Protein AF-A0A7G1H1E1-F1 (afdb_monomer_lite)

Foldseek 3Di:
DDDPPDPVVVVVVVVVVVVVVVVVVPPPPPDPPPPPPPVVPPPPPPPPDPPPDADAWDKDWDADPVGDIDIDIDHPDPVRSVVVVVVVCVVVVVD

pLDDT: mean 76.22, std 14.88, range [39.0, 94.06]

Radius of gyration: 44.75 Å; chains: 1; bounding box: 118×49×69 Å

Organism: NCBI:txid2715679

Secondary structure (DSSP, 8-state):
-------HHHHHHHHHHHHHHHHHHT-------------------TT----PPPPPPEEEEEE-TTS-EEEEEE-S-HHHHHHHHHHHHHHHT--

Structure (mmCIF, N/CA/C/O backbone):
data_AF-A0A7G1H1E1-F1
#
_entry.id   AF-A0A7G1H1E1-F1
#
loop_
_atom_site.group_PDB
_atom_site.id
_atom_site.type_symbol
_atom_site.label_atom_id
_atom_site.label_alt_id
_atom_site.label_comp_id
_atom_site.label_asym_id
_atom_site.label_entity_id
_atom_site.label_seq_id
_atom_site.pdbx_PDB_ins_code
_atom_site.Cartn_x
_atom_site.Cartn_y
_atom_site.Cartn_z
_atom_site.occupancy
_atom_site.B_iso_or_equiv
_atom_site.auth_seq_id
_atom_site.auth_comp_id
_atom_site.auth_asym_id
_atom_site.auth_atom_id
_atom_site.pdbx_PDB_model_num
ATOM 1 N N . MET A 1 1 ? 98.306 31.894 -49.959 1.00 39.00 1 MET A N 1
ATOM 2 C CA . MET A 1 1 ? 97.488 33.069 -49.582 1.00 39.00 1 MET A CA 1
ATOM 3 C C . MET A 1 1 ? 96.028 32.724 -49.797 1.00 39.00 1 MET A C 1
ATOM 5 O O . MET A 1 1 ? 95.602 32.587 -50.936 1.00 39.00 1 MET A O 1
ATOM 9 N N . ALA A 1 2 ? 95.300 32.491 -48.709 1.00 50.22 2 ALA A N 1
ATOM 10 C CA . ALA A 1 2 ? 93.882 32.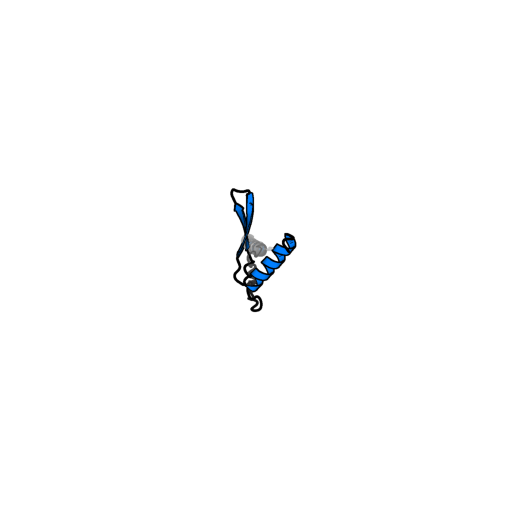167 -48.742 1.00 50.22 2 ALA A CA 1
ATOM 11 C C . ALA A 1 2 ? 93.057 33.450 -48.913 1.00 50.22 2 ALA A C 1
ATOM 13 O O . ALA A 1 2 ? 93.215 34.396 -48.144 1.00 50.22 2 ALA A O 1
ATOM 14 N N . LYS A 1 3 ? 92.163 33.469 -49.901 1.00 48.75 3 LYS A N 1
ATOM 15 C CA . LYS A 1 3 ? 91.048 34.418 -49.969 1.00 48.75 3 LYS A CA 1
ATOM 16 C C . LYS A 1 3 ? 89.766 33.604 -50.094 1.00 48.75 3 LYS A C 1
ATOM 18 O O . LYS A 1 3 ? 89.326 33.289 -51.194 1.00 48.75 3 LYS A O 1
ATOM 23 N N . LEU A 1 4 ? 89.192 33.232 -48.953 1.00 54.34 4 LEU A N 1
ATOM 24 C CA . LEU A 1 4 ? 87.808 32.773 -48.902 1.00 54.34 4 LEU A CA 1
ATOM 25 C C . LEU A 1 4 ? 86.930 34.022 -48.949 1.00 54.34 4 LEU A C 1
ATOM 27 O O . LEU A 1 4 ? 86.842 34.782 -47.990 1.00 54.34 4 LEU A O 1
ATOM 31 N N . ASN A 1 5 ? 86.371 34.269 -50.130 1.00 56.53 5 ASN A N 1
ATOM 32 C CA . ASN A 1 5 ? 85.417 35.333 -50.386 1.00 56.53 5 ASN A CA 1
ATOM 33 C C . ASN A 1 5 ? 84.091 34.974 -49.701 1.00 56.53 5 ASN A C 1
ATOM 35 O O . ASN A 1 5 ? 83.381 34.064 -50.131 1.00 56.53 5 ASN A O 1
ATOM 39 N N . ILE A 1 6 ? 83.794 35.647 -48.592 1.00 60.00 6 ILE A N 1
ATOM 40 C CA . ILE A 1 6 ? 82.594 35.398 -47.800 1.00 60.00 6 ILE A CA 1
ATOM 41 C C . ILE A 1 6 ? 81.427 36.110 -48.490 1.00 60.00 6 ILE A C 1
ATOM 43 O O . ILE A 1 6 ? 81.245 37.321 -48.375 1.00 60.00 6 ILE A O 1
ATOM 47 N N . ASN A 1 7 ? 80.617 35.339 -49.219 1.00 60.41 7 ASN A N 1
ATOM 48 C CA . ASN A 1 7 ? 79.345 35.793 -49.780 1.00 60.41 7 ASN A CA 1
ATOM 49 C C . ASN A 1 7 ? 78.327 36.014 -48.643 1.00 60.41 7 ASN A C 1
ATOM 51 O O . ASN A 1 7 ? 77.482 35.162 -48.355 1.00 60.41 7 ASN A O 1
ATOM 55 N N . ASN A 1 8 ? 78.415 37.161 -47.970 1.00 60.62 8 ASN A N 1
ATOM 56 C CA . ASN A 1 8 ? 77.594 37.510 -46.804 1.00 60.62 8 ASN A CA 1
ATOM 57 C C . ASN A 1 8 ? 76.082 37.466 -47.100 1.00 60.62 8 ASN A C 1
ATOM 59 O O . ASN A 1 8 ? 75.300 37.067 -46.243 1.00 60.62 8 ASN A O 1
ATOM 63 N N . GLY A 1 9 ? 75.659 37.789 -48.328 1.00 61.44 9 GLY A N 1
ATOM 64 C CA . GLY A 1 9 ? 74.242 37.769 -48.715 1.00 61.44 9 GLY A CA 1
ATOM 65 C C . GLY A 1 9 ? 73.650 36.366 -48.909 1.00 61.44 9 GLY A C 1
ATOM 66 O O . GLY A 1 9 ? 72.478 36.150 -48.606 1.00 61.44 9 GLY A O 1
ATOM 67 N N . PHE A 1 10 ? 74.445 35.400 -49.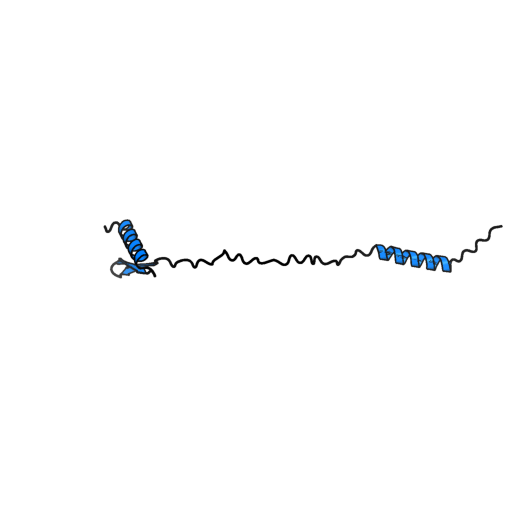385 1.00 64.50 10 PHE A N 1
ATOM 68 C CA . PHE A 1 10 ? 73.991 34.014 -49.571 1.00 64.50 10 PHE A CA 1
ATOM 69 C C . PHE A 1 10 ? 73.914 33.279 -48.230 1.00 64.50 10 PHE A C 1
ATOM 71 O O . PHE A 1 10 ? 72.913 32.631 -47.937 1.00 64.50 10 PHE A O 1
ATOM 78 N N . ASN A 1 11 ? 74.923 33.474 -47.376 1.00 67.31 11 ASN A N 1
ATOM 79 C CA . ASN A 1 11 ? 74.936 32.928 -46.021 1.00 67.31 11 ASN A CA 1
ATOM 80 C C . ASN A 1 11 ? 73.819 33.528 -45.151 1.00 67.31 11 ASN A C 1
ATOM 82 O O . ASN A 1 11 ? 73.190 32.798 -44.396 1.00 67.31 11 ASN A O 1
ATOM 86 N N . PHE A 1 12 ? 73.493 34.817 -45.309 1.00 72.81 12 PHE A N 1
ATOM 87 C CA . PHE A 1 12 ? 72.376 35.440 -44.589 1.00 72.81 12 PHE A CA 1
ATOM 88 C C . PHE A 1 12 ? 71.018 34.835 -44.973 1.00 72.81 12 PHE A C 1
ATOM 90 O O . PHE A 1 12 ? 70.224 34.496 -44.097 1.00 72.81 12 PHE A O 1
ATOM 97 N N . LYS A 1 13 ? 70.767 34.628 -46.274 1.00 77.62 13 LYS A N 1
ATOM 98 C CA . LYS A 1 13 ? 69.544 33.962 -46.755 1.00 77.62 13 LYS A CA 1
ATOM 99 C C . LYS A 1 13 ? 69.464 32.505 -46.297 1.00 77.62 13 LYS A C 1
ATOM 101 O O . LYS A 1 13 ? 68.386 32.045 -45.929 1.00 77.62 13 LYS A O 1
ATOM 106 N N . LEU A 1 14 ? 70.595 31.799 -46.280 1.00 81.19 14 LEU A N 1
ATOM 107 C CA . LEU A 1 14 ? 70.673 30.417 -45.811 1.00 81.19 14 LEU A CA 1
ATOM 108 C C . LEU A 1 14 ? 70.403 30.315 -44.301 1.00 81.19 14 LEU A C 1
ATOM 110 O O . LEU A 1 14 ? 69.588 29.497 -43.885 1.00 81.19 14 LEU A O 1
ATOM 114 N N . CYS A 1 15 ? 71.000 31.191 -43.488 1.00 81.31 15 CYS A N 1
ATOM 115 C CA . CYS A 1 15 ? 70.721 31.271 -42.053 1.00 81.31 15 CYS A CA 1
ATOM 116 C C . CYS A 1 15 ? 69.252 31.618 -41.771 1.00 81.31 15 CYS A C 1
ATOM 118 O O . CYS A 1 15 ? 68.647 31.037 -40.873 1.00 81.31 15 CYS A O 1
ATOM 120 N N . PHE A 1 16 ? 68.658 32.518 -42.560 1.00 81.44 16 PHE A N 1
ATOM 121 C CA . PHE A 1 16 ? 67.248 32.887 -42.428 1.00 81.44 16 PHE A CA 1
ATOM 122 C C . PHE A 1 16 ? 66.305 31.709 -42.732 1.00 81.44 16 PHE A C 1
ATOM 124 O O . PHE A 1 16 ? 65.337 31.486 -42.005 1.00 81.44 16 PHE A O 1
ATOM 131 N N . LEU A 1 17 ? 66.618 30.905 -43.755 1.00 82.38 17 LEU A N 1
ATOM 132 C CA . LEU A 1 17 ? 65.866 29.687 -44.080 1.00 82.38 17 LEU A CA 1
ATOM 133 C C . LEU A 1 17 ? 65.977 28.617 -42.984 1.00 82.38 17 LEU A C 1
ATOM 135 O O . LEU A 1 17 ? 64.977 27.989 -42.642 1.00 82.38 17 LEU A O 1
ATOM 139 N N . ILE A 1 18 ? 67.164 28.438 -42.397 1.00 83.88 18 ILE A N 1
ATOM 140 C CA . ILE A 1 18 ? 67.377 27.487 -41.293 1.00 83.88 18 ILE A CA 1
ATOM 141 C C . ILE A 1 18 ? 66.582 27.911 -40.047 1.00 83.88 18 ILE A C 1
ATOM 143 O O . ILE A 1 18 ? 65.980 27.069 -39.382 1.00 83.88 18 ILE A O 1
ATOM 147 N N . LEU A 1 19 ? 66.522 29.215 -39.759 1.00 81.69 19 LEU A N 1
ATOM 148 C CA . LEU A 1 19 ? 65.789 29.753 -38.611 1.00 81.69 19 LEU A CA 1
ATOM 149 C C . LEU A 1 19 ? 64.266 29.587 -38.760 1.00 81.69 19 LEU A C 1
ATOM 151 O O . LEU A 1 19 ? 63.595 29.222 -37.795 1.00 81.69 19 LEU A O 1
ATOM 155 N N . LEU A 1 20 ? 63.729 29.765 -39.973 1.00 79.00 20 LEU A N 1
ATOM 156 C CA . LEU A 1 20 ? 62.322 29.478 -40.284 1.00 79.00 20 LEU A CA 1
ATOM 157 C C . LEU A 1 20 ? 61.973 27.994 -40.098 1.00 79.00 20 LEU A C 1
ATOM 159 O O . LEU A 1 20 ? 60.927 27.671 -39.537 1.00 79.00 20 LEU A O 1
ATOM 163 N N . PHE A 1 21 ? 62.858 27.089 -40.524 1.00 78.81 21 PHE A N 1
ATOM 164 C CA . PHE A 1 21 ? 62.643 25.650 -40.367 1.00 78.81 21 PHE A CA 1
ATOM 165 C C . PHE A 1 21 ? 62.687 25.219 -38.894 1.00 78.81 21 PHE A C 1
ATOM 167 O O . PHE A 1 21 ? 61.845 24.438 -38.454 1.00 78.81 21 PHE A O 1
ATOM 174 N N . ALA A 1 22 ? 63.606 25.785 -38.104 1.00 77.06 22 ALA A N 1
ATOM 175 C CA . ALA A 1 22 ? 63.697 25.521 -36.668 1.00 77.06 22 ALA A CA 1
ATOM 176 C C . ALA A 1 22 ? 62.431 25.957 -35.904 1.00 77.06 22 ALA A C 1
ATOM 178 O O . ALA A 1 22 ? 61.976 25.240 -35.014 1.00 77.06 22 ALA A O 1
ATOM 179 N N . PHE A 1 23 ? 61.816 27.082 -36.289 1.00 68.75 23 PHE A N 1
ATOM 180 C CA . PHE A 1 23 ? 60.552 27.542 -35.701 1.00 68.75 23 PHE A CA 1
ATOM 181 C C . PHE A 1 23 ? 59.360 26.637 -36.046 1.00 68.75 23 PHE A C 1
ATOM 183 O O . PHE A 1 23 ? 58.464 26.467 -35.222 1.00 68.75 23 PHE A O 1
ATOM 190 N N . SER A 1 24 ? 59.365 26.002 -37.224 1.00 67.06 24 SER A N 1
ATOM 191 C CA . SER A 1 24 ? 58.305 25.070 -37.632 1.00 67.06 24 SER A CA 1
ATOM 192 C C . SER A 1 24 ? 58.264 23.791 -36.788 1.00 67.06 24 SER A C 1
ATOM 194 O O . SER A 1 24 ? 57.209 23.168 -36.693 1.00 67.06 24 SER A O 1
ATOM 196 N N . ILE A 1 25 ? 59.384 23.392 -36.175 1.00 67.12 25 ILE A N 1
ATOM 197 C CA . ILE A 1 25 ? 59.473 22.191 -35.326 1.00 67.12 25 ILE A CA 1
ATOM 198 C C . ILE A 1 25 ? 58.864 22.450 -33.934 1.00 67.12 25 ILE A C 1
ATOM 200 O O . ILE A 1 25 ? 58.470 21.510 -33.248 1.00 67.12 25 ILE A O 1
ATOM 204 N N . PHE A 1 26 ? 58.739 23.718 -33.527 1.00 60.03 26 PHE A N 1
ATOM 205 C CA . PHE A 1 26 ? 58.225 24.107 -32.211 1.00 60.03 26 PHE A CA 1
ATOM 206 C C . PHE A 1 26 ? 56.721 24.413 -32.196 1.00 60.03 26 PHE A C 1
ATOM 208 O O . PHE A 1 26 ? 56.200 24.834 -31.166 1.00 60.03 26 PHE A O 1
ATOM 215 N N . ILE A 1 27 ? 56.004 24.210 -33.308 1.00 68.19 27 ILE A N 1
ATOM 216 C CA . ILE A 1 27 ? 54.541 24.313 -33.320 1.00 68.19 27 ILE A CA 1
ATOM 217 C C . ILE A 1 27 ? 54.001 23.060 -32.625 1.00 68.19 27 ILE A C 1
ATOM 219 O O . ILE A 1 27 ? 54.132 21.960 -33.170 1.00 68.19 27 ILE A O 1
ATOM 223 N N . PRO A 1 28 ? 53.405 23.168 -31.427 1.00 64.38 28 PRO A N 1
ATOM 224 C CA . PRO A 1 28 ? 52.869 21.994 -30.780 1.00 64.38 28 PRO A CA 1
ATOM 225 C C . PRO A 1 28 ? 51.592 21.616 -31.532 1.00 64.38 28 PRO A C 1
ATOM 227 O O . PRO A 1 28 ? 50.659 22.417 -31.606 1.00 64.38 28 PRO A O 1
ATOM 230 N N . TYR A 1 29 ? 51.560 20.415 -32.112 1.00 64.31 29 TYR A N 1
ATOM 231 C CA . TYR A 1 29 ? 50.392 19.841 -32.786 1.00 64.31 29 TYR A CA 1
ATOM 232 C C . TYR A 1 29 ? 49.237 19.631 -31.787 1.00 64.31 29 TYR A C 1
ATOM 234 O O . TYR A 1 29 ? 48.927 18.512 -31.389 1.00 64.31 29 TYR A O 1
ATOM 242 N N . HIS A 1 30 ? 48.591 20.708 -31.346 1.00 61.59 30 HIS A N 1
ATOM 243 C CA . HIS A 1 30 ? 47.342 20.652 -30.599 1.00 61.59 30 HIS A CA 1
ATOM 244 C C . HIS A 1 30 ? 46.194 20.671 -31.599 1.00 61.59 30 HIS A C 1
ATOM 246 O O . HIS A 1 30 ? 45.705 21.738 -31.948 1.00 61.59 30 HIS A O 1
ATOM 252 N N . ALA A 1 31 ? 45.807 19.491 -32.077 1.00 63.06 31 ALA A N 1
ATOM 253 C CA . ALA A 1 31 ? 44.430 19.154 -32.450 1.00 63.06 31 ALA A CA 1
ATOM 254 C C . ALA A 1 31 ? 44.402 17.751 -33.070 1.00 63.06 31 ALA A C 1
ATOM 256 O O . ALA A 1 31 ? 44.095 17.576 -34.244 1.00 63.06 31 ALA A O 1
ATOM 257 N N . ILE A 1 32 ? 44.707 16.728 -32.275 1.00 57.47 32 ILE A N 1
ATOM 258 C CA . ILE A 1 32 ? 44.076 15.429 -32.505 1.00 57.47 32 ILE A CA 1
ATOM 259 C C . ILE A 1 32 ? 43.013 15.345 -31.427 1.00 57.47 32 ILE A C 1
ATOM 261 O O . ILE A 1 32 ? 43.304 15.069 -30.263 1.00 57.47 32 ILE A O 1
ATOM 265 N N . GLY A 1 33 ? 41.800 15.735 -31.822 1.00 55.69 33 GLY A N 1
ATOM 266 C CA . GLY A 1 33 ? 40.611 15.600 -31.002 1.00 55.69 33 GLY A CA 1
ATOM 267 C C . GLY A 1 33 ? 40.555 14.188 -30.443 1.00 55.69 33 GLY A C 1
ATOM 268 O O . GLY A 1 33 ? 40.865 13.212 -31.129 1.00 55.69 33 GLY A O 1
ATOM 269 N N . ALA A 1 34 ? 40.196 14.091 -29.170 1.00 55.34 34 ALA A N 1
ATOM 270 C CA . ALA A 1 34 ? 39.887 12.834 -28.524 1.00 55.34 34 ALA A CA 1
ATOM 271 C C . ALA A 1 34 ? 38.571 12.266 -29.087 1.00 55.34 34 ALA A C 1
ATOM 273 O O . ALA A 1 34 ? 37.634 12.017 -28.344 1.00 55.34 34 ALA A O 1
ATOM 274 N N . ASP A 1 35 ? 38.514 11.995 -30.390 1.00 56.50 35 ASP A N 1
ATOM 275 C CA . ASP A 1 35 ? 37.466 11.188 -31.006 1.00 56.50 35 ASP A CA 1
ATOM 276 C C . ASP A 1 35 ? 37.850 9.712 -30.879 1.00 56.50 35 ASP A C 1
ATOM 278 O O . ASP A 1 35 ? 37.814 8.924 -31.821 1.00 56.50 35 ASP A O 1
ATOM 282 N N . LYS A 1 36 ? 38.190 9.295 -29.655 1.00 53.62 36 LYS A N 1
ATOM 283 C CA . LYS A 1 36 ? 37.771 7.963 -29.246 1.00 53.62 36 LYS A CA 1
ATOM 284 C C . L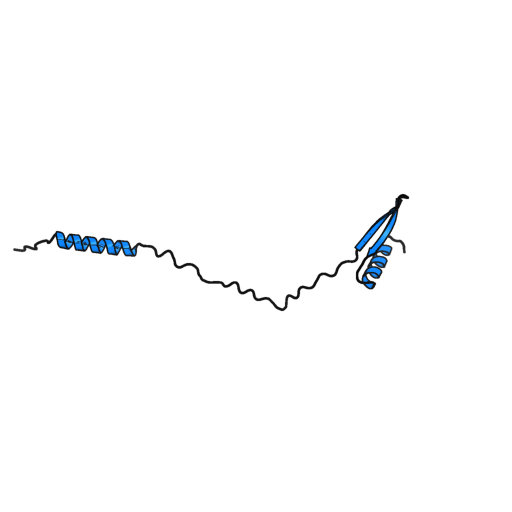YS A 1 36 ? 36.305 8.132 -28.929 1.00 53.62 36 LYS A C 1
ATOM 286 O O . LYS A 1 36 ? 35.936 8.430 -27.797 1.00 53.62 36 LYS A O 1
ATOM 291 N N . SER A 1 37 ? 35.488 7.970 -29.961 1.00 58.31 37 SER A N 1
ATOM 292 C CA . SER A 1 37 ? 34.092 7.612 -29.821 1.00 58.31 37 SER A CA 1
ATOM 293 C C . SER A 1 37 ? 34.026 6.347 -28.960 1.00 58.31 37 SER A C 1
ATOM 295 O O . SER A 1 37 ? 33.883 5.225 -29.438 1.00 58.31 37 SER A O 1
ATOM 297 N N . GLN A 1 38 ? 34.084 6.519 -27.638 1.00 57.38 38 GLN A N 1
ATOM 298 C CA . GLN A 1 38 ? 33.312 5.688 -26.736 1.00 57.38 38 GLN A CA 1
ATOM 299 C C . GLN A 1 38 ? 31.863 5.999 -27.080 1.00 57.38 38 GLN A C 1
ATOM 301 O O . GLN A 1 38 ? 31.180 6.781 -26.426 1.00 57.38 38 GLN A O 1
ATOM 306 N N . GLN A 1 39 ? 31.433 5.428 -28.203 1.00 57.53 39 GLN A N 1
ATOM 307 C CA . GLN A 1 39 ? 30.052 5.276 -28.563 1.00 57.53 39 GLN A CA 1
ATOM 308 C C . GLN A 1 39 ? 29.455 4.560 -27.366 1.00 57.53 39 GLN A C 1
ATOM 310 O O . GLN A 1 39 ? 29.747 3.389 -27.130 1.00 57.53 39 GLN A O 1
ATOM 315 N N . PHE A 1 40 ? 28.744 5.320 -26.539 1.00 58.44 40 PHE A N 1
ATOM 316 C CA . PHE A 1 40 ? 28.013 4.812 -25.399 1.00 58.44 40 PHE A CA 1
ATOM 317 C C . PHE A 1 40 ? 27.065 3.743 -25.943 1.00 58.44 40 PHE A C 1
ATOM 319 O O . PHE A 1 40 ? 26.019 4.048 -26.516 1.00 58.44 40 PHE A O 1
ATOM 326 N N . GLN A 1 41 ? 27.499 2.485 -25.885 1.00 64.19 41 GLN A N 1
ATOM 327 C CA . GLN A 1 41 ? 26.703 1.363 -26.336 1.00 64.19 41 GLN A CA 1
ATOM 328 C C . GLN A 1 41 ? 25.663 1.138 -25.255 1.00 64.19 41 GLN A C 1
ATOM 330 O O . GLN A 1 41 ? 25.928 0.526 -24.224 1.00 64.19 41 GLN A O 1
ATOM 335 N N . PHE A 1 42 ? 24.478 1.697 -25.477 1.00 64.44 42 PHE A N 1
ATOM 336 C CA . PHE A 1 42 ? 23.307 1.379 -24.684 1.00 64.44 42 PHE A CA 1
ATOM 337 C C . PHE A 1 42 ? 22.901 -0.060 -25.015 1.00 64.44 42 PHE A C 1
ATOM 339 O O . PHE A 1 42 ? 22.065 -0.307 -25.887 1.00 64.44 42 PHE A O 1
ATOM 346 N N . SER A 1 43 ? 23.529 -1.033 -24.354 1.00 68.12 43 SER A N 1
ATOM 347 C CA . SER A 1 43 ? 23.034 -2.402 -24.320 1.00 68.12 43 SER A CA 1
ATOM 348 C C . SER A 1 43 ? 21.722 -2.376 -23.548 1.00 68.12 43 SER A C 1
ATOM 350 O O . SER A 1 43 ? 21.701 -2.391 -22.319 1.00 68.12 43 SER A O 1
ATOM 352 N N . LYS A 1 44 ? 20.611 -2.255 -24.286 1.00 62.50 44 LYS A N 1
ATOM 353 C CA . LYS A 1 44 ? 19.262 -2.423 -23.752 1.00 62.50 44 LYS A CA 1
ATOM 354 C C . LYS A 1 44 ? 19.158 -3.864 -23.281 1.00 62.50 44 LYS A C 1
ATOM 356 O O . LYS A 1 44 ? 18.875 -4.765 -24.068 1.00 62.50 44 LYS A O 1
ATOM 361 N N . ASP A 1 45 ? 19.457 -4.057 -22.009 1.00 64.00 45 ASP A N 1
ATOM 362 C CA . ASP A 1 45 ? 19.378 -5.339 -21.346 1.00 64.00 45 ASP A CA 1
ATOM 363 C C . ASP A 1 45 ? 17.920 -5.807 -21.441 1.0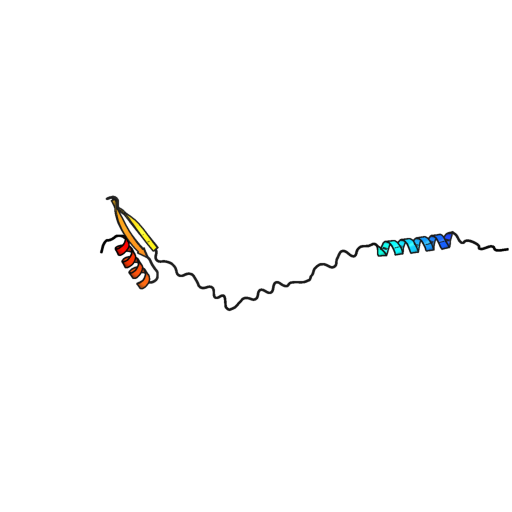0 64.00 45 ASP A C 1
ATOM 365 O O . ASP A 1 45 ? 17.023 -5.264 -20.793 1.00 64.00 45 ASP A O 1
ATOM 369 N N . SER A 1 46 ? 17.644 -6.750 -22.345 1.00 59.56 46 SER A N 1
ATOM 370 C CA 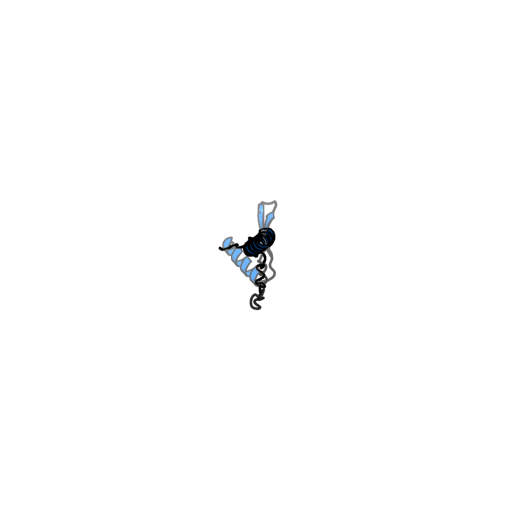. SER A 1 46 ? 16.285 -7.244 -22.620 1.00 59.56 46 SER A CA 1
ATOM 371 C C . SER A 1 46 ? 15.668 -7.952 -21.407 1.00 59.56 46 SER A C 1
ATOM 373 O O . SER A 1 46 ? 14.469 -8.233 -21.389 1.00 59.56 46 SER A O 1
ATOM 375 N N . GLN A 1 47 ? 16.484 -8.188 -20.378 1.00 60.94 47 GLN A N 1
ATOM 376 C CA . GLN A 1 47 ? 16.105 -8.758 -19.095 1.00 60.94 47 GLN A CA 1
ATOM 377 C C . GLN A 1 47 ? 15.503 -7.733 -18.123 1.00 60.94 47 GLN A C 1
ATOM 379 O O . GLN A 1 47 ? 14.790 -8.132 -17.203 1.00 60.94 47 GLN A O 1
ATOM 384 N N . ILE A 1 48 ? 15.710 -6.423 -18.324 1.00 64.94 48 ILE A N 1
ATOM 385 C CA . ILE A 1 48 ? 15.079 -5.390 -17.489 1.00 64.94 48 ILE A CA 1
ATOM 386 C C . ILE A 1 48 ? 13.655 -5.159 -18.004 1.00 64.94 48 ILE A C 1
ATOM 388 O O . ILE A 1 48 ? 13.341 -4.190 -18.700 1.00 64.94 48 ILE A O 1
ATOM 392 N N . GLN A 1 49 ? 12.767 -6.094 -17.676 1.00 68.69 49 GLN A N 1
ATOM 393 C CA . GLN A 1 49 ? 11.334 -5.887 -17.823 1.00 68.69 49 GLN A CA 1
ATOM 394 C C . GLN A 1 49 ? 10.902 -4.849 -16.784 1.00 68.69 49 GLN A C 1
ATOM 396 O O . GLN A 1 49 ? 11.076 -5.053 -15.583 1.00 68.69 49 GLN A O 1
ATOM 401 N N . GLN A 1 50 ? 10.338 -3.722 -17.230 1.00 68.06 50 GLN A N 1
ATOM 402 C CA . GLN A 1 50 ? 9.667 -2.782 -16.332 1.00 68.06 50 GLN A CA 1
ATOM 403 C C . GLN A 1 50 ? 8.477 -3.489 -15.677 1.00 68.06 50 GLN A C 1
ATOM 405 O O . GLN A 1 50 ? 7.382 -3.554 -16.239 1.00 68.06 50 GLN A O 1
ATOM 410 N N . ILE A 1 51 ? 8.685 -4.014 -14.471 1.00 68.44 51 ILE A N 1
ATOM 411 C CA . ILE A 1 51 ? 7.601 -4.530 -13.646 1.00 68.44 51 ILE A CA 1
ATOM 412 C C . ILE A 1 51 ? 6.801 -3.311 -13.191 1.00 68.44 51 ILE A C 1
ATOM 414 O O . ILE A 1 51 ? 7.291 -2.487 -12.417 1.00 68.44 51 ILE A O 1
ATOM 418 N N . LYS A 1 52 ? 5.579 -3.146 -13.709 1.00 72.50 52 LYS A N 1
ATOM 419 C CA . LYS A 1 52 ? 4.703 -2.071 -13.236 1.00 72.50 52 LYS A CA 1
ATOM 420 C C . LYS A 1 52 ? 4.391 -2.329 -11.759 1.00 72.50 52 LYS A C 1
ATOM 422 O O . LYS A 1 52 ? 3.894 -3.412 -11.444 1.00 72.50 52 LYS A O 1
ATOM 427 N N . PRO A 1 53 ? 4.659 -1.370 -10.857 1.00 73.62 53 PRO A N 1
ATOM 428 C CA . PRO A 1 53 ? 4.353 -1.556 -9.451 1.00 73.62 53 PRO A CA 1
ATOM 429 C C . PRO A 1 53 ? 2.848 -1.759 -9.287 1.00 73.62 53 PRO A C 1
ATOM 431 O O . PRO A 1 53 ? 2.036 -1.029 -9.866 1.00 73.62 53 PRO A O 1
ATOM 434 N N . LYS A 1 54 ? 2.476 -2.771 -8.502 1.00 77.00 54 LYS A N 1
ATOM 435 C CA . LYS A 1 54 ? 1.078 -3.036 -8.173 1.00 77.00 54 LYS A CA 1
ATOM 436 C C . LYS A 1 54 ? 0.535 -1.874 -7.342 1.00 77.00 54 LYS A C 1
ATOM 438 O O . LYS A 1 54 ? 1.189 -1.424 -6.401 1.00 77.00 54 LYS A O 1
ATOM 443 N N . LYS A 1 55 ? -0.653 -1.375 -7.692 1.00 79.31 55 LYS A N 1
ATOM 444 C CA . LYS A 1 55 ? -1.307 -0.322 -6.909 1.00 79.31 55 LYS A CA 1
ATOM 445 C C . LYS A 1 55 ? -1.685 -0.883 -5.531 1.00 79.31 55 LYS A C 1
ATOM 447 O O . LYS A 1 55 ? -2.323 -1.932 -5.481 1.00 79.31 55 LYS A O 1
ATOM 452 N N . PRO A 1 56 ? -1.311 -0.215 -4.427 1.00 86.06 56 PRO A N 1
ATOM 453 C CA . PRO A 1 56 ? -1.637 -0.698 -3.092 1.00 86.06 56 PRO A CA 1
ATOM 454 C C . PRO A 1 56 ? -3.120 -0.488 -2.765 1.00 86.06 56 PRO A C 1
ATOM 456 O O . PRO A 1 56 ? -3.758 0.430 -3.291 1.00 86.06 56 PRO A O 1
ATOM 459 N N . VAL A 1 57 ? -3.636 -1.293 -1.832 1.00 91.44 57 VAL A N 1
ATOM 460 C CA . VAL A 1 57 ? -4.949 -1.070 -1.211 1.00 91.44 57 VAL A CA 1
ATOM 461 C C . VAL A 1 57 ? -4.905 0.231 -0.407 1.00 91.44 57 VAL A C 1
ATOM 463 O O . VAL A 1 57 ? -4.009 0.447 0.409 1.00 91.44 57 VAL A O 1
ATOM 466 N N . ARG A 1 58 ? -5.873 1.112 -0.648 1.00 92.38 58 ARG A N 1
ATOM 467 C CA . ARG A 1 58 ? -6.020 2.405 0.024 1.00 92.38 58 ARG A CA 1
ATOM 468 C C . ARG A 1 58 ? -7.059 2.298 1.130 1.00 92.38 58 ARG A C 1
ATOM 470 O O . ARG A 1 58 ? -8.109 1.696 0.928 1.00 92.38 58 ARG A O 1
ATOM 477 N N . ILE A 1 59 ? -6.782 2.942 2.259 1.00 92.44 59 ILE A N 1
ATOM 478 C CA . ILE A 1 59 ? -7.709 3.066 3.386 1.00 92.44 59 ILE A CA 1
ATOM 479 C C . ILE A 1 59 ? -8.110 4.535 3.490 1.00 92.44 59 ILE A C 1
ATOM 481 O O . ILE A 1 59 ? -7.249 5.395 3.681 1.00 92.44 59 ILE A O 1
ATOM 485 N N . LYS A 1 60 ? -9.399 4.837 3.342 1.00 93.44 60 LYS A N 1
ATOM 486 C CA . LYS A 1 60 ? -9.942 6.177 3.580 1.00 93.44 60 LYS A CA 1
ATOM 487 C C . LYS A 1 60 ? -10.597 6.211 4.946 1.00 93.44 60 LYS A C 1
ATOM 489 O O . LYS A 1 60 ? -11.521 5.446 5.194 1.00 93.44 60 LYS A O 1
ATOM 494 N N . LEU A 1 61 ? -10.130 7.101 5.812 1.00 92.81 61 LEU A N 1
ATOM 495 C CA . LEU A 1 61 ? -10.731 7.342 7.117 1.00 92.81 61 LEU A CA 1
ATOM 496 C C . LEU A 1 61 ? -11.703 8.518 7.018 1.00 92.81 61 LEU A C 1
ATOM 498 O O . LEU A 1 61 ? -11.343 9.593 6.540 1.00 92.81 61 LEU A O 1
ATOM 502 N N . HIS A 1 62 ? -12.918 8.317 7.504 1.00 93.19 62 HIS A N 1
ATOM 503 C CA . HIS A 1 62 ? -13.963 9.321 7.577 1.00 93.19 62 HIS A CA 1
ATOM 504 C C . HIS A 1 62 ? -14.321 9.563 9.039 1.00 93.19 62 HIS A C 1
ATOM 506 O O . HIS A 1 62 ? -14.451 8.626 9.824 1.00 93.19 62 HIS A O 1
ATOM 512 N N . ARG A 1 63 ? -14.492 10.834 9.403 1.00 94.06 63 ARG A N 1
ATOM 513 C CA . ARG A 1 63 ? -15.015 11.237 10.708 1.00 94.06 63 ARG A CA 1
ATOM 514 C C . ARG A 1 63 ? -16.360 11.910 10.499 1.00 94.06 63 ARG A C 1
ATOM 516 O O . ARG A 1 63 ? -16.462 12.830 9.688 1.00 94.06 63 ARG A O 1
ATOM 523 N N . ASN A 1 64 ? -17.386 11.448 11.200 1.00 93.06 64 ASN A N 1
ATOM 524 C CA . ASN A 1 64 ? -18.706 12.058 11.121 1.00 93.06 64 ASN A CA 1
ATOM 525 C C . ASN A 1 64 ? -18.823 13.261 12.084 1.00 93.06 64 ASN A C 1
ATOM 527 O O . ASN A 1 64 ? -17.983 13.468 12.960 1.00 93.06 64 ASN A O 1
ATOM 531 N N . ALA A 1 65 ? -19.889 14.054 11.940 1.00 93.44 65 ALA A N 1
ATOM 532 C CA . ALA A 1 65 ? -20.146 15.205 12.815 1.00 93.44 65 ALA A CA 1
ATOM 533 C C . ALA A 1 65 ? -20.427 14.815 14.282 1.00 93.44 65 ALA A C 1
ATOM 535 O O . ALA A 1 65 ? -20.277 15.645 15.172 1.00 93.44 65 ALA A O 1
ATOM 536 N N . LYS A 1 66 ? -20.807 13.555 14.538 1.00 93.19 66 LYS A N 1
ATOM 537 C CA . LYS A 1 66 ? -21.000 12.997 15.886 1.00 93.19 66 LYS A CA 1
ATOM 538 C C . LYS A 1 66 ? -19.676 12.602 16.557 1.00 93.19 66 LYS A C 1
ATOM 540 O O . LYS A 1 66 ? -19.655 12.361 17.756 1.00 93.19 66 LYS A O 1
ATOM 545 N N . GLY A 1 67 ? -18.573 12.592 15.806 1.00 90.56 67 GLY A N 1
ATOM 546 C CA . GLY A 1 67 ? -17.243 12.228 16.278 1.00 90.56 67 GLY A CA 1
ATOM 547 C C . GLY A 1 67 ? -16.850 10.769 16.040 1.00 90.56 67 GLY A C 1
ATOM 548 O O . GLY A 1 67 ? -15.708 10.428 16.345 1.00 90.56 67 GLY A O 1
ATOM 549 N N . ASP A 1 68 ? -17.726 9.945 15.464 1.00 92.25 68 ASP A N 1
ATOM 550 C CA . ASP A 1 68 ? -17.428 8.552 15.138 1.00 92.25 68 ASP A CA 1
ATOM 551 C C . ASP A 1 68 ? -16.522 8.455 13.910 1.00 92.25 68 ASP A C 1
ATOM 553 O O . ASP A 1 68 ? -16.595 9.270 12.980 1.00 92.25 68 ASP A O 1
ATOM 557 N N . TYR A 1 69 ? -15.700 7.409 13.898 1.00 90.19 69 TYR A N 1
ATOM 558 C CA . TYR A 1 69 ? -14.802 7.088 12.798 1.00 90.19 69 TYR A CA 1
ATOM 559 C C . TYR A 1 69 ? -15.340 5.905 11.995 1.00 90.19 69 TYR A C 1
ATOM 561 O O . TYR A 1 69 ? -15.733 4.886 12.558 1.00 90.19 69 TYR A O 1
ATOM 569 N N . SER A 1 70 ? -15.308 6.026 10.673 1.00 91.12 70 SER A N 1
ATOM 570 C CA . SER A 1 70 ? -15.561 4.936 9.732 1.00 91.12 70 SER A CA 1
ATOM 571 C C . SER A 1 70 ? -14.435 4.863 8.708 1.00 91.12 70 SER A C 1
ATOM 573 O O . SER A 1 70 ? -13.727 5.843 8.475 1.00 91.12 70 SER A O 1
ATOM 575 N N . TRP A 1 71 ? -14.232 3.696 8.103 1.00 92.00 71 TRP A N 1
ATOM 576 C CA . TRP A 1 71 ? -13.206 3.515 7.081 1.00 92.00 71 TRP A CA 1
ATOM 577 C C . TRP A 1 71 ? -13.743 2.787 5.853 1.00 92.00 71 TRP A C 1
ATOM 579 O O . TRP A 1 71 ? -14.614 1.928 5.951 1.00 92.00 71 TRP A O 1
ATOM 589 N N . GLU A 1 72 ? -13.186 3.130 4.695 1.00 93.19 72 GLU A N 1
ATOM 590 C CA . GLU A 1 72 ? -13.453 2.495 3.405 1.00 93.19 72 GLU A CA 1
ATOM 591 C C . GLU A 1 72 ? -12.141 1.936 2.833 1.00 93.19 72 GLU A C 1
ATOM 593 O O . GLU A 1 72 ? -11.106 2.610 2.856 1.00 93.19 72 GLU A O 1
ATOM 598 N N . LEU A 1 73 ? -12.179 0.703 2.319 1.00 93.56 73 LEU A N 1
ATOM 599 C CA . LEU A 1 73 ? -11.039 0.033 1.691 1.00 93.56 73 LEU A CA 1
ATOM 600 C C . LEU A 1 73 ? -11.237 -0.018 0.178 1.00 93.56 73 LEU A C 1
ATOM 602 O O . LEU A 1 73 ? -12.252 -0.513 -0.302 1.00 93.56 73 LEU A O 1
ATOM 606 N N . ILE A 1 74 ? -10.251 0.472 -0.573 1.00 92.25 74 ILE A N 1
ATOM 607 C CA . ILE A 1 74 ? -10.306 0.552 -2.035 1.00 92.25 74 ILE A CA 1
ATOM 608 C C . ILE A 1 74 ? -9.073 -0.133 -2.612 1.00 92.25 74 ILE A C 1
ATOM 610 O O . ILE A 1 74 ? -7.944 0.257 -2.311 1.00 92.25 74 ILE A O 1
ATOM 614 N N . GLY A 1 75 ? -9.274 -1.118 -3.479 1.00 90.12 75 GLY A N 1
ATOM 615 C CA . GLY A 1 75 ? -8.193 -1.818 -4.162 1.00 90.12 75 GLY A CA 1
ATOM 616 C C . GLY A 1 75 ? -8.677 -2.496 -5.436 1.00 90.12 75 GLY A C 1
ATOM 617 O O . GLY A 1 75 ? -9.865 -2.764 -5.588 1.00 90.12 75 GLY A O 1
ATOM 618 N N . ASP A 1 76 ? -7.741 -2.768 -6.343 1.00 89.12 76 ASP A N 1
ATOM 619 C CA . ASP A 1 76 ? -8.043 -3.382 -7.643 1.00 89.12 76 ASP A CA 1
ATOM 620 C C . ASP A 1 76 ? -8.288 -4.903 -7.523 1.00 89.12 76 ASP A C 1
ATOM 622 O O . ASP A 1 76 ? -8.916 -5.503 -8.391 1.00 89.12 76 ASP A O 1
ATOM 626 N N . ASN A 1 77 ? -7.786 -5.540 -6.456 1.00 89.56 77 ASN A N 1
ATOM 627 C CA . ASN A 1 77 ? -7.911 -6.975 -6.199 1.00 89.56 77 ASN A CA 1
ATOM 628 C C . ASN A 1 77 ? -8.692 -7.228 -4.897 1.00 89.56 77 ASN A C 1
ATOM 630 O O . ASN A 1 77 ? -8.318 -6.732 -3.833 1.00 89.56 77 ASN A O 1
ATOM 634 N N . VAL A 1 78 ? -9.747 -8.040 -4.986 1.00 90.06 78 VAL A N 1
ATOM 635 C CA . VAL A 1 78 ? -10.653 -8.356 -3.870 1.00 90.06 78 VAL A CA 1
ATOM 636 C C . VAL A 1 78 ? -9.949 -9.106 -2.735 1.00 90.06 78 VAL A C 1
ATOM 638 O O . VAL A 1 78 ? -10.166 -8.773 -1.570 1.00 90.06 78 VAL A O 1
ATOM 641 N N . ASP A 1 79 ? -9.064 -10.058 -3.040 1.00 91.88 79 ASP A N 1
ATOM 642 C CA . ASP A 1 79 ? -8.352 -10.843 -2.023 1.00 91.88 79 ASP A CA 1
ATOM 643 C C . ASP A 1 79 ? -7.444 -9.955 -1.168 1.00 91.88 79 ASP A C 1
ATOM 645 O O . ASP A 1 79 ? -7.348 -10.119 0.051 1.00 91.88 79 ASP A O 1
ATOM 649 N N . GLU A 1 80 ? -6.793 -8.973 -1.795 1.00 91.75 80 GLU A N 1
ATOM 650 C CA . GLU A 1 80 ? -5.947 -8.014 -1.085 1.00 91.75 80 GLU A CA 1
ATOM 651 C C . GLU A 1 80 ? -6.764 -7.084 -0.193 1.00 91.75 80 GLU A C 1
ATOM 653 O O . GLU A 1 80 ? -6.351 -6.801 0.933 1.00 91.75 80 GLU A O 1
ATOM 658 N N . VAL A 1 81 ? -7.934 -6.647 -0.667 1.00 92.38 81 VAL A N 1
ATOM 659 C CA . VAL A 1 81 ? -8.869 -5.837 0.122 1.00 92.38 81 VAL A CA 1
ATOM 660 C C . VAL A 1 81 ? -9.367 -6.626 1.334 1.00 92.38 81 VAL A C 1
ATOM 662 O O . VAL A 1 81 ? -9.347 -6.105 2.449 1.00 92.38 81 VAL A O 1
ATOM 665 N N . PHE A 1 82 ? -9.726 -7.899 1.156 1.00 93.50 82 PHE A N 1
ATOM 666 C CA . PHE A 1 82 ? -10.178 -8.758 2.251 1.00 93.50 82 PHE A CA 1
ATOM 667 C C . PHE A 1 82 ? -9.072 -9.013 3.284 1.00 93.50 82 PHE A C 1
ATOM 669 O O . PHE A 1 82 ? -9.298 -8.920 4.494 1.00 93.50 82 PHE A O 1
ATOM 676 N N . GLN A 1 83 ? -7.843 -9.280 2.831 1.00 93.38 83 GLN A N 1
ATOM 677 C CA . GLN A 1 83 ? -6.709 -9.405 3.745 1.00 93.38 83 GLN A CA 1
ATOM 678 C C . GLN A 1 83 ? -6.420 -8.102 4.495 1.00 93.38 83 GLN A C 1
ATOM 680 O O . GLN A 1 83 ? -6.099 -8.151 5.685 1.00 93.38 83 GLN A O 1
ATOM 685 N N . ALA A 1 84 ? -6.523 -6.953 3.824 1.00 92.44 84 ALA A N 1
ATOM 686 C CA . ALA A 1 84 ? -6.350 -5.652 4.454 1.00 92.44 84 ALA A CA 1
ATOM 687 C C . ALA A 1 84 ? -7.419 -5.401 5.529 1.00 92.44 84 ALA A C 1
ATOM 689 O O . ALA A 1 84 ? -7.059 -4.994 6.633 1.00 92.44 84 ALA A O 1
ATOM 690 N N . ASP A 1 85 ? -8.688 -5.730 5.263 1.00 92.62 85 ASP A N 1
ATOM 691 C CA . ASP A 1 85 ? -9.777 -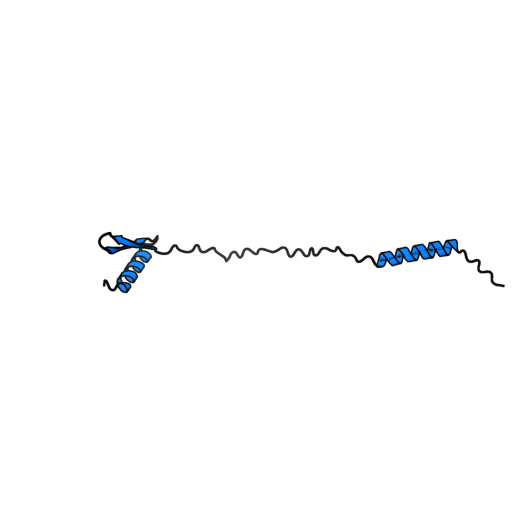5.613 6.244 1.00 92.62 85 ASP A CA 1
ATOM 692 C C . ASP A 1 85 ? -9.526 -6.486 7.476 1.00 92.62 85 ASP A C 1
ATOM 694 O O . ASP A 1 85 ? -9.577 -6.012 8.612 1.00 92.62 85 ASP A O 1
ATOM 698 N N . ARG A 1 86 ? -9.142 -7.751 7.264 1.00 93.19 86 ARG A N 1
ATOM 699 C CA . ARG A 1 86 ? -8.825 -8.670 8.364 1.00 93.19 86 ARG A CA 1
ATOM 700 C C . ARG A 1 86 ? -7.679 -8.148 9.231 1.00 93.19 86 ARG A C 1
ATOM 702 O O . ARG A 1 86 ? -7.736 -8.244 10.454 1.00 93.19 86 ARG A O 1
ATOM 709 N N . ARG A 1 87 ? -6.628 -7.600 8.611 1.00 92.69 87 ARG A N 1
ATOM 710 C CA . ARG A 1 87 ? -5.497 -6.991 9.333 1.00 92.69 87 ARG A CA 1
ATOM 711 C C . ARG A 1 87 ? -5.937 -5.745 10.099 1.00 92.69 87 ARG A C 1
ATOM 713 O O . ARG A 1 87 ? -5.540 -5.579 11.248 1.00 92.69 87 ARG A O 1
ATOM 720 N N . LEU A 1 88 ? -6.771 -4.906 9.491 1.00 91.31 88 LEU A N 1
ATOM 721 C CA . LEU A 1 88 ? -7.269 -3.679 10.101 1.00 91.31 88 LEU A CA 1
ATOM 722 C C . LEU A 1 88 ? -8.122 -3.969 11.342 1.00 91.31 88 LEU A C 1
ATOM 724 O O . LEU A 1 88 ? -7.870 -3.396 12.399 1.00 91.31 88 LEU A O 1
ATOM 728 N N . ARG A 1 89 ? -9.060 -4.920 11.258 1.00 91.50 89 ARG A N 1
ATOM 729 C CA . ARG A 1 89 ? -9.896 -5.335 12.399 1.00 91.50 89 ARG A CA 1
ATOM 730 C C . ARG A 1 89 ? -9.073 -5.852 13.576 1.00 91.50 89 ARG A C 1
ATOM 732 O O . ARG A 1 89 ? -9.344 -5.476 14.714 1.00 91.50 89 ARG A O 1
ATOM 739 N N . LYS A 1 90 ? -8.024 -6.634 13.297 1.00 93.62 90 LYS A N 1
ATOM 740 C CA . LYS A 1 90 ? -7.086 -7.122 14.320 1.00 93.62 90 LYS A CA 1
ATOM 741 C C . LYS A 1 90 ? -6.350 -5.992 15.031 1.00 93.62 90 LYS A C 1
ATOM 743 O O . LYS A 1 90 ? -6.243 -6.008 16.252 1.00 93.62 90 LYS A O 1
ATOM 748 N N . LEU A 1 91 ? -5.858 -5.002 14.283 1.00 90.12 91 LEU A N 1
ATOM 749 C CA . LEU A 1 91 ? -5.161 -3.845 14.858 1.00 90.12 91 LEU A CA 1
ATOM 750 C C . LEU A 1 91 ? -6.082 -3.004 15.745 1.00 90.12 91 LEU A C 1
ATOM 752 O O . LEU A 1 91 ? -5.658 -2.518 16.791 1.00 90.12 91 LEU A O 1
ATOM 756 N N . LEU A 1 92 ? -7.341 -2.864 15.337 1.00 89.19 92 LEU A N 1
ATOM 757 C CA . LEU A 1 92 ? -8.348 -2.114 16.078 1.00 89.19 92 LEU A CA 1
ATOM 758 C C . LEU A 1 92 ? -8.960 -2.907 17.244 1.00 89.19 92 LEU A C 1
ATOM 760 O O . LEU A 1 92 ? -9.710 -2.327 18.023 1.00 89.19 92 LEU A O 1
ATOM 764 N N . LYS A 1 93 ? -8.628 -4.199 17.390 1.00 89.62 93 LYS A N 1
ATOM 765 C CA . LYS A 1 93 ? -9.188 -5.107 18.409 1.00 89.62 93 LYS A CA 1
ATOM 766 C C . LYS A 1 93 ? -10.724 -5.158 18.381 1.00 89.62 93 LYS A C 1
ATOM 768 O O . LYS A 1 93 ? -11.363 -5.209 19.425 1.00 89.62 93 LYS A O 1
ATOM 773 N N . VAL A 1 94 ? -11.304 -5.117 17.182 1.00 82.81 94 VAL A N 1
ATOM 774 C CA . VAL A 1 94 ? -12.764 -5.180 16.945 1.00 82.81 94 VAL A CA 1
ATOM 775 C C . VAL A 1 94 ? -13.193 -6.626 16.632 1.00 82.81 94 VAL A C 1
ATOM 777 O O . VAL A 1 94 ? -14.186 -6.852 15.950 1.00 82.81 94 VAL A O 1
ATOM 780 N N . GLU A 1 95 ? -12.392 -7.607 17.056 1.00 57.56 95 GLU A N 1
ATOM 781 C CA . GLU A 1 95 ? -12.611 -9.042 16.817 1.00 57.56 95 GLU A CA 1
ATOM 782 C C . GLU A 1 95 ? -13.419 -9.667 17.960 1.00 57.56 95 GLU A C 1
ATOM 784 O O . GLU A 1 95 ? -13.122 -9.340 19.133 1.00 57.56 95 GLU A O 1
#

Sequence (95 aa):
MAKLNINNGFNFKLCFLILLFAFSIFIPYHAIGADKSQQFQFSKDSQIQQIKPKKPVRIKLHRNAKGDYSWELIGDNVDEVFQADRRLRKLLKVE